Protein AF-A0A935XZE6-F1 (afdb_monomer_lite)

Sequence (114 aa):
MKSRGVNSYLCMKAETRDTLKNQTVVAWFTDQILTEAGPEAYFGLPGAIMELNINGGSATITAVSVRFSEEPREINFPKSKAKKVNYSTLNKAILKFMNSSIQAQKNPFRSLRY

Foldseek 3Di:
DDWDDAPNATWDWDWDADPVVRKIKIWTFGLVAQDQDEPPPDGDDRGYTQWMDIRNNPDIDGHDDDDDDPDPPPPPDPPDPDDPDDPVVVVVVLVVQQVVCVVVVHDSCPPVDD

Radius of gyration: 20.1 Å; chains: 1; bounding box: 40×48×43 Å

pLDDT: mean 79.67, std 9.24, range [46.28, 90.75]

Structure (mmCIF, N/CA/C/O backbone):
data_AF-A0A935XZE6-F1
#
_entry.id   AF-A0A935XZE6-F1
#
loop_
_atom_site.group_PDB
_atom_site.id
_atom_site.type_symbol
_atom_site.label_atom_id
_atom_site.label_alt_id
_atom_site.label_comp_id
_atom_site.label_asym_id
_atom_site.label_entity_id
_atom_site.label_seq_id
_atom_site.pdbx_PDB_ins_code
_atom_site.Cartn_x
_atom_site.Cartn_y
_atom_site.Cartn_z
_atom_site.occupancy
_atom_site.B_iso_or_equiv
_atom_site.auth_seq_id
_atom_site.auth_comp_id
_atom_site.auth_asym_id
_atom_site.auth_atom_id
_atom_site.pdbx_PDB_model_num
ATOM 1 N N . MET A 1 1 ? 3.442 -23.762 -8.085 1.00 51.00 1 MET A N 1
ATOM 2 C CA . MET A 1 1 ? 3.406 -22.314 -8.392 1.00 51.00 1 MET A CA 1
ATOM 3 C C . MET A 1 1 ? 2.731 -22.121 -9.738 1.00 51.00 1 MET A C 1
ATOM 5 O O . MET A 1 1 ? 3.157 -22.753 -10.694 1.00 51.00 1 MET A O 1
ATOM 9 N N . LYS A 1 2 ? 1.662 -21.320 -9.820 1.00 64.19 2 LYS A N 1
ATOM 10 C CA . LYS A 1 2 ? 1.115 -20.887 -11.116 1.00 64.19 2 LYS A CA 1
ATOM 11 C C . LYS A 1 2 ? 1.909 -19.661 -11.561 1.00 64.19 2 LYS A C 1
ATOM 13 O O . LYS A 1 2 ? 1.922 -18.673 -10.831 1.00 64.19 2 LYS A O 1
ATOM 18 N N . SER A 1 3 ? 2.563 -19.747 -12.714 1.00 72.06 3 SER A N 1
ATOM 19 C CA . SER A 1 3 ? 3.186 -18.613 -13.393 1.00 72.06 3 SER A CA 1
ATOM 20 C C . SER A 1 3 ? 2.295 -18.173 -14.555 1.00 72.06 3 SER A C 1
ATOM 22 O O . SER A 1 3 ? 1.749 -19.006 -15.281 1.00 72.06 3 SER A O 1
ATOM 24 N N . ARG A 1 4 ? 2.089 -16.862 -14.702 1.00 78.56 4 ARG A N 1
ATOM 25 C CA . ARG A 1 4 ? 1.313 -16.264 -15.801 1.00 78.56 4 ARG A CA 1
ATOM 26 C C . ARG A 1 4 ? 2.088 -15.071 -16.347 1.00 78.56 4 ARG A C 1
ATOM 28 O O . ARG A 1 4 ? 2.669 -14.319 -15.574 1.00 78.56 4 ARG A O 1
ATOM 35 N N . GLY A 1 5 ? 2.090 -14.892 -17.665 1.00 76.25 5 GLY A N 1
ATOM 36 C CA . GLY A 1 5 ? 2.569 -13.651 -18.268 1.00 76.25 5 GLY A CA 1
ATOM 37 C C . GLY A 1 5 ? 1.522 -12.552 -18.098 1.00 76.25 5 GLY A C 1
ATOM 38 O O . GLY A 1 5 ? 0.402 -12.712 -18.585 1.00 76.25 5 GLY A O 1
ATOM 39 N N . VAL A 1 6 ? 1.871 -11.455 -17.426 1.00 72.50 6 VAL A N 1
ATOM 40 C CA . VAL A 1 6 ? 1.048 -10.233 -17.372 1.00 72.50 6 VAL A CA 1
ATOM 41 C C . VAL A 1 6 ? 1.892 -9.102 -17.948 1.00 72.50 6 VAL A C 1
ATOM 43 O O . VAL A 1 6 ? 2.991 -8.842 -17.465 1.00 72.50 6 VAL A O 1
ATOM 46 N N . ASN A 1 7 ? 1.414 -8.470 -19.024 1.00 65.75 7 ASN A N 1
ATOM 47 C CA . ASN A 1 7 ? 2.111 -7.390 -19.739 1.00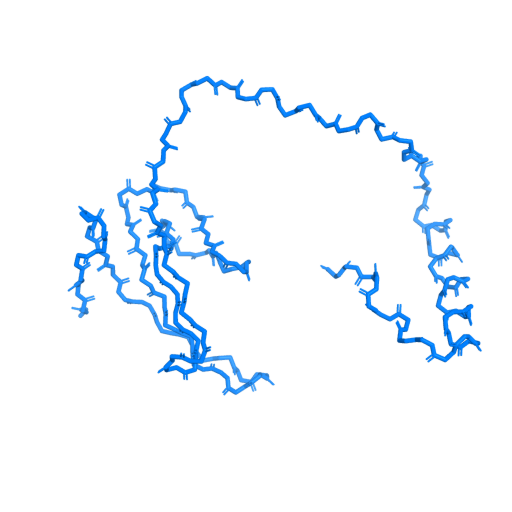 65.75 7 ASN A CA 1
ATOM 48 C C . ASN A 1 7 ? 3.590 -7.670 -20.052 1.00 65.75 7 ASN A C 1
ATOM 50 O O . ASN A 1 7 ? 4.444 -6.816 -19.834 1.00 65.75 7 ASN A O 1
ATOM 54 N N . SER A 1 8 ? 3.891 -8.867 -20.559 1.00 75.75 8 SER A N 1
ATOM 55 C CA . SER A 1 8 ? 5.253 -9.307 -20.912 1.00 75.75 8 SER A CA 1
ATOM 56 C C . SER A 1 8 ? 6.200 -9.572 -19.733 1.00 75.75 8 SER A C 1
ATOM 58 O O . SER A 1 8 ? 7.350 -9.932 -19.970 1.00 75.75 8 SER A O 1
ATOM 60 N N . TYR A 1 9 ? 5.725 -9.483 -18.485 1.00 81.25 9 TYR A N 1
ATOM 61 C CA . TYR A 1 9 ? 6.482 -9.864 -17.290 1.00 81.25 9 TYR A CA 1
ATOM 62 C C . TYR A 1 9 ? 6.043 -11.235 -16.765 1.00 81.25 9 TYR A C 1
ATOM 64 O O . TYR A 1 9 ? 4.854 -11.583 -16.770 1.00 81.25 9 TYR A O 1
ATOM 72 N N . LEU A 1 10 ? 7.007 -12.020 -16.280 1.00 85.88 10 LEU A N 1
ATOM 73 C CA . LEU A 1 10 ? 6.738 -13.307 -15.643 1.00 85.88 10 LEU A CA 1
ATOM 74 C C . LEU A 1 10 ? 6.202 -13.072 -14.226 1.00 85.88 10 LEU A C 1
ATOM 76 O O . LEU A 1 10 ? 6.934 -12.605 -13.355 1.00 85.88 10 LEU A O 1
ATOM 80 N N . CYS A 1 11 ? 4.926 -13.391 -14.006 1.00 86.56 11 CYS A N 1
ATOM 81 C CA . CYS A 1 11 ? 4.263 -13.155 -12.729 1.00 86.56 11 CYS A CA 1
ATOM 82 C C . CYS A 1 11 ? 4.066 -14.446 -11.937 1.00 86.56 11 CYS A C 1
ATOM 84 O O . CYS A 1 11 ? 3.722 -15.495 -12.493 1.00 86.56 11 CYS A O 1
ATOM 86 N N . MET A 1 12 ? 4.206 -14.339 -10.620 1.00 90.12 12 MET A N 1
ATOM 87 C CA . MET A 1 12 ? 3.949 -15.393 -9.644 1.00 90.12 12 MET A CA 1
ATOM 88 C C . MET A 1 12 ? 2.664 -15.084 -8.875 1.00 90.12 12 MET A C 1
ATOM 90 O O . MET A 1 12 ? 2.382 -13.930 -8.555 1.00 90.12 12 MET A O 1
ATOM 94 N N . LYS A 1 13 ? 1.872 -16.122 -8.587 1.00 89.94 13 LYS A N 1
ATOM 95 C CA . LYS A 1 13 ? 0.626 -15.992 -7.823 1.00 89.94 13 LYS A CA 1
ATOM 96 C C . LYS A 1 13 ? 0.894 -15.991 -6.316 1.00 89.94 13 LYS A C 1
ATOM 98 O O . LYS A 1 13 ? 1.502 -16.935 -5.813 1.00 89.94 13 LYS A O 1
ATOM 103 N N . ALA A 1 14 ? 0.348 -15.007 -5.613 1.00 89.38 14 ALA A N 1
ATOM 104 C CA . ALA A 1 14 ? 0.201 -14.975 -4.162 1.00 89.38 14 ALA A CA 1
ATOM 105 C C . ALA A 1 14 ? -1.290 -14.897 -3.800 1.00 89.38 14 ALA A C 1
ATOM 107 O O . ALA A 1 14 ? -2.069 -14.218 -4.471 1.00 89.38 14 ALA A O 1
ATOM 108 N N . GLU A 1 15 ? -1.701 -15.609 -2.753 1.00 89.44 15 GLU A N 1
ATOM 109 C CA . GLU A 1 15 ? -3.084 -15.621 -2.275 1.00 89.44 15 GLU A CA 1
ATOM 110 C C . GLU A 1 15 ? -3.105 -15.368 -0.772 1.00 89.44 15 GLU A C 1
ATOM 112 O O . GLU A 1 15 ? -2.443 -16.078 -0.016 1.00 89.44 15 GLU A O 1
ATOM 117 N N . THR A 1 16 ? -3.906 -14.396 -0.347 1.00 86.69 16 THR A N 1
ATOM 118 C CA . THR A 1 16 ? -4.114 -14.074 1.065 1.00 86.69 16 THR A CA 1
ATOM 119 C C . THR A 1 16 ? -5.607 -13.990 1.339 1.00 86.69 16 THR A C 1
ATOM 121 O O . THR A 1 16 ? -6.384 -13.494 0.520 1.00 86.69 16 THR A O 1
ATOM 124 N N . ARG A 1 17 ? -6.031 -14.483 2.503 1.00 85.19 17 ARG A N 1
ATOM 125 C CA . ARG A 1 17 ? -7.394 -14.289 3.001 1.00 85.19 17 ARG A CA 1
ATOM 126 C C . ARG A 1 17 ? -7.357 -13.328 4.170 1.00 85.19 17 ARG A C 1
ATOM 128 O O . ARG A 1 17 ? -6.704 -13.602 5.171 1.00 85.19 17 ARG A O 1
ATOM 135 N N . ASP A 1 18 ? -8.070 -12.223 4.029 1.00 80.38 18 ASP A N 1
ATOM 136 C CA . ASP A 1 18 ? -8.272 -11.280 5.117 1.00 80.38 18 ASP A CA 1
ATOM 137 C C . ASP A 1 18 ? -9.504 -11.719 5.918 1.00 80.38 18 ASP A C 1
ATOM 139 O O . ASP A 1 18 ? -10.631 -11.719 5.413 1.00 80.38 18 ASP A O 1
ATOM 143 N N . THR A 1 19 ? -9.277 -12.136 7.163 1.00 78.38 19 THR A N 1
ATOM 144 C CA . THR A 1 19 ? -10.311 -12.650 8.071 1.00 78.38 19 THR A CA 1
ATOM 145 C C . THR A 1 19 ? -11.204 -11.550 8.639 1.00 78.38 19 THR A C 1
ATOM 147 O O . THR A 1 19 ? -12.285 -11.851 9.133 1.00 78.38 19 THR A O 1
ATOM 150 N N . LEU A 1 20 ? -10.787 -10.279 8.581 1.00 76.75 20 LEU A N 1
ATOM 151 C CA . LEU A 1 20 ? -11.582 -9.161 9.102 1.00 76.75 20 LEU A CA 1
ATOM 152 C C . LEU A 1 20 ? -12.686 -8.752 8.127 1.00 76.75 20 LEU A C 1
ATOM 154 O O . LEU A 1 20 ? -13.793 -8.414 8.539 1.00 76.75 20 LEU A O 1
ATOM 158 N N . LYS A 1 21 ? -12.380 -8.784 6.828 1.00 73.50 21 LYS A N 1
ATOM 159 C CA . LYS A 1 21 ? -13.309 -8.405 5.753 1.00 73.50 21 LYS A CA 1
ATOM 160 C C . LYS A 1 21 ? -13.869 -9.602 4.981 1.00 73.50 21 LYS A C 1
ATOM 162 O O . LYS A 1 21 ? -14.653 -9.397 4.060 1.00 73.50 21 LYS A O 1
ATOM 167 N N . ASN A 1 22 ? -13.481 -10.831 5.344 1.00 82.81 22 ASN A N 1
ATOM 168 C CA . ASN A 1 22 ? -13.834 -12.073 4.644 1.00 82.81 22 ASN A CA 1
ATOM 169 C C . ASN A 1 22 ? -13.600 -11.994 3.126 1.00 82.81 22 ASN A C 1
ATOM 171 O O . ASN A 1 22 ? -14.392 -12.494 2.330 1.00 82.81 22 ASN A O 1
ATOM 175 N N . GLN A 1 23 ? -12.497 -11.362 2.725 1.00 83.69 23 GLN A N 1
ATOM 176 C CA . GLN A 1 23 ? -12.140 -11.172 1.321 1.00 83.69 23 GLN A CA 1
ATOM 177 C C . GLN A 1 23 ? -10.953 -12.061 0.946 1.00 83.69 23 GLN A C 1
ATOM 179 O O . GLN A 1 23 ? -9.965 -12.173 1.678 1.00 83.69 23 GLN A O 1
ATOM 184 N N . THR A 1 24 ? -11.052 -12.702 -0.215 1.00 88.12 24 THR A N 1
ATOM 185 C CA . THR A 1 24 ? -9.951 -13.440 -0.837 1.00 88.12 24 THR A CA 1
ATOM 186 C C . THR A 1 24 ? -9.209 -12.502 -1.777 1.00 88.12 24 THR A C 1
ATOM 188 O O . THR A 1 24 ? -9.792 -11.972 -2.718 1.00 88.12 24 THR A O 1
ATOM 191 N N . VAL A 1 25 ? -7.925 -12.271 -1.526 1.00 88.75 25 VAL A N 1
ATOM 192 C CA . VAL A 1 25 ? -7.088 -11.408 -2.362 1.00 88.75 25 VAL A CA 1
ATOM 193 C C . VAL A 1 25 ? -6.079 -12.277 -3.087 1.00 88.75 25 VAL A C 1
ATOM 195 O O . VAL A 1 25 ? -5.322 -13.030 -2.475 1.00 88.75 25 VAL A O 1
ATOM 198 N N . VAL A 1 26 ? -6.086 -12.176 -4.408 1.00 90.75 26 VAL A N 1
ATOM 199 C CA . VAL A 1 26 ? -5.141 -12.843 -5.294 1.00 90.75 26 VAL A CA 1
ATOM 200 C C . VAL A 1 26 ? -4.290 -11.771 -5.953 1.00 90.75 26 VAL A C 1
ATOM 202 O O . VAL A 1 26 ? -4.802 -10.959 -6.720 1.00 90.75 26 VAL A O 1
ATOM 205 N N . ALA A 1 27 ? -2.993 -11.782 -5.672 1.00 90.12 27 ALA A N 1
ATOM 206 C CA . ALA A 1 27 ? -2.028 -10.875 -6.273 1.00 90.12 27 ALA A CA 1
ATOM 207 C C . ALA A 1 27 ? -1.108 -11.637 -7.232 1.00 90.12 27 ALA A C 1
ATOM 209 O O . ALA A 1 27 ? -0.659 -12.749 -6.945 1.00 90.12 27 ALA A O 1
ATOM 210 N N . TRP A 1 28 ? -0.808 -11.020 -8.366 1.00 90.12 28 TRP A N 1
ATOM 211 C CA . TRP A 1 28 ? 0.205 -11.463 -9.312 1.00 90.12 28 TRP A CA 1
ATOM 212 C C . TRP A 1 28 ? 1.344 -10.457 -9.291 1.00 90.12 28 TRP A C 1
ATOM 214 O O . TRP A 1 28 ? 1.147 -9.290 -9.635 1.00 90.12 28 TRP A O 1
ATOM 224 N N . PHE A 1 29 ? 2.523 -10.906 -8.873 1.00 90.06 29 PHE A N 1
ATOM 225 C CA . PHE A 1 29 ? 3.694 -10.048 -8.703 1.00 90.06 29 PHE A CA 1
ATOM 226 C C . PHE A 1 29 ? 4.869 -10.516 -9.558 1.00 90.06 29 PHE A C 1
ATOM 228 O O . PHE A 1 29 ? 4.931 -11.684 -9.950 1.00 90.06 29 PHE A O 1
ATOM 235 N N . THR A 1 30 ? 5.789 -9.600 -9.846 1.00 88.94 30 THR A N 1
ATOM 236 C CA . THR A 1 30 ? 6.959 -9.827 -10.704 1.00 88.94 30 THR A CA 1
ATOM 237 C C . THR A 1 30 ? 8.249 -9.501 -9.962 1.00 88.94 30 THR A C 1
ATOM 239 O O . THR A 1 30 ? 8.431 -8.359 -9.550 1.00 88.94 30 THR A O 1
ATOM 242 N N . ASP A 1 31 ? 9.177 -10.456 -9.901 1.00 86.94 31 ASP A N 1
ATOM 243 C CA . ASP A 1 31 ? 10.524 -10.271 -9.321 1.00 86.94 31 ASP A CA 1
ATOM 244 C C . ASP A 1 31 ? 11.479 -9.488 -10.254 1.00 86.94 31 ASP A C 1
ATOM 246 O O . ASP A 1 31 ? 12.564 -9.063 -9.883 1.00 86.94 31 ASP A O 1
ATOM 250 N N . GLN A 1 32 ? 11.065 -9.231 -11.500 1.00 85.94 32 GLN A N 1
ATOM 251 C CA . GLN A 1 32 ? 11.845 -8.420 -12.447 1.00 85.94 32 GLN A CA 1
ATOM 252 C C . GLN A 1 32 ? 11.907 -6.931 -12.056 1.00 85.94 32 GLN A C 1
ATOM 254 O O . GLN A 1 32 ? 12.788 -6.211 -12.520 1.00 85.94 32 GLN A O 1
ATOM 259 N N . ILE A 1 33 ? 10.977 -6.463 -11.217 1.00 84.38 33 ILE A N 1
ATOM 260 C CA . ILE A 1 33 ? 10.951 -5.103 -10.674 1.00 84.38 33 ILE A CA 1
ATOM 261 C C . ILE A 1 33 ? 11.152 -5.232 -9.169 1.00 84.38 33 ILE A C 1
ATOM 263 O O . ILE A 1 33 ? 10.206 -5.565 -8.468 1.00 84.38 33 ILE A O 1
ATOM 267 N N . LEU A 1 34 ? 12.359 -4.942 -8.679 1.00 81.38 34 LEU A N 1
ATOM 268 C CA . LEU A 1 34 ? 12.760 -5.136 -7.273 1.00 81.38 34 LEU A CA 1
ATOM 269 C C . LEU A 1 34 ? 12.064 -4.192 -6.271 1.00 81.38 34 LEU A C 1
ATOM 271 O O . LEU A 1 34 ? 12.305 -4.269 -5.070 1.00 81.38 34 LEU A O 1
ATOM 275 N N . THR A 1 35 ? 11.215 -3.285 -6.749 1.00 80.62 35 THR A N 1
ATOM 276 C CA . THR A 1 35 ? 10.463 -2.359 -5.905 1.00 80.62 35 THR A CA 1
ATOM 277 C C . THR A 1 35 ? 9.171 -3.011 -5.429 1.00 80.62 35 THR A C 1
ATOM 279 O O . THR A 1 35 ? 8.323 -3.378 -6.242 1.00 80.62 35 THR A O 1
ATOM 282 N N . GLU A 1 36 ? 8.977 -3.066 -4.113 1.00 84.12 36 GLU A N 1
ATOM 283 C CA . GLU A 1 36 ? 7.702 -3.432 -3.492 1.00 84.12 36 GLU A CA 1
ATOM 284 C C . GLU A 1 36 ? 6.646 -2.338 -3.725 1.00 84.12 36 GLU A C 1
ATOM 286 O O . GLU A 1 36 ? 6.443 -1.424 -2.930 1.00 84.12 36 GLU A O 1
ATOM 291 N N . ALA A 1 37 ? 5.973 -2.406 -4.869 1.00 82.12 37 ALA A N 1
ATOM 292 C CA . ALA A 1 37 ? 4.916 -1.475 -5.238 1.00 82.12 37 ALA A CA 1
ATOM 293 C C . ALA A 1 37 ? 3.658 -2.238 -5.642 1.00 82.12 37 ALA A C 1
ATOM 295 O O . ALA A 1 37 ? 3.724 -3.191 -6.417 1.00 82.12 37 ALA A O 1
ATOM 296 N N . GLY A 1 38 ? 2.500 -1.794 -5.165 1.00 82.94 38 GLY A N 1
ATOM 297 C CA . GLY A 1 38 ? 1.227 -2.386 -5.544 1.00 82.94 38 GLY A CA 1
ATOM 298 C C . GLY A 1 38 ? 0.047 -1.433 -5.375 1.00 82.94 38 GLY A C 1
ATOM 299 O O . GLY A 1 38 ? 0.156 -0.393 -4.717 1.00 82.94 38 GLY A O 1
ATOM 300 N N . PRO A 1 39 ? -1.086 -1.744 -6.023 1.00 79.75 39 PRO A N 1
ATOM 301 C CA . PRO A 1 39 ? -2.294 -0.939 -5.924 1.00 79.75 39 PRO A CA 1
ATOM 302 C C . PRO A 1 39 ? -2.909 -1.037 -4.523 1.00 79.75 39 PRO A C 1
ATOM 304 O O . PRO A 1 39 ? -2.675 -1.998 -3.801 1.00 79.75 39 PRO A O 1
ATOM 307 N N . GLU A 1 40 ? -3.712 -0.040 -4.142 1.00 78.25 40 GLU A N 1
ATOM 308 C CA . GLU A 1 40 ? -4.564 -0.080 -2.937 1.00 78.25 40 GLU A CA 1
ATOM 309 C C . GLU A 1 40 ? -3.824 -0.375 -1.611 1.00 78.25 40 GLU A C 1
ATOM 311 O O . GLU A 1 40 ? -4.390 -0.944 -0.684 1.00 78.25 40 GLU A O 1
ATOM 316 N N . ALA A 1 41 ? -2.559 0.050 -1.511 1.00 77.50 41 ALA A N 1
ATOM 317 C CA . ALA A 1 41 ? -1.681 -0.199 -0.362 1.00 77.50 41 ALA A CA 1
ATOM 318 C C . ALA A 1 41 ? -1.373 -1.687 -0.099 1.00 77.50 41 ALA A C 1
ATOM 320 O O . ALA A 1 41 ? -1.008 -2.051 1.016 1.00 77.50 41 ALA A O 1
ATOM 321 N N . TYR A 1 42 ? -1.455 -2.541 -1.123 1.00 82.12 42 TYR A N 1
ATOM 322 C CA . TYR A 1 42 ? -0.848 -3.870 -1.081 1.00 82.12 42 TYR A CA 1
ATOM 323 C C . TYR A 1 42 ? 0.647 -3.768 -1.424 1.00 82.12 42 TYR A C 1
ATOM 325 O O . TYR A 1 42 ? 1.016 -3.261 -2.482 1.00 82.12 42 TYR A O 1
ATOM 333 N N . PHE A 1 43 ? 1.504 -4.242 -0.520 1.00 83.31 43 PHE A N 1
ATOM 334 C CA . PHE A 1 43 ? 2.970 -4.272 -0.635 1.00 83.31 43 PHE A CA 1
ATOM 335 C C . PHE A 1 43 ? 3.539 -5.425 0.220 1.00 83.31 43 PHE A C 1
ATOM 337 O O . PHE A 1 43 ? 2.773 -6.154 0.854 1.00 83.31 43 PHE A O 1
ATOM 344 N N . GLY A 1 44 ? 4.864 -5.615 0.226 1.00 83.25 44 GLY A N 1
ATOM 345 C CA . GLY A 1 44 ? 5.543 -6.645 1.028 1.00 83.25 44 GLY A CA 1
ATOM 346 C C . GLY A 1 44 ? 5.799 -7.980 0.315 1.00 83.25 44 GLY A C 1
ATOM 347 O O . GLY A 1 44 ? 6.202 -8.951 0.953 1.00 83.25 44 GLY A O 1
ATOM 348 N N . LEU A 1 45 ? 5.572 -8.047 -1.000 1.00 87.56 45 LEU A N 1
ATOM 349 C CA . LEU A 1 45 ? 6.052 -9.143 -1.846 1.00 87.56 45 LEU A CA 1
ATOM 350 C C . LEU A 1 45 ? 7.412 -8.756 -2.452 1.00 87.56 45 LEU A C 1
ATOM 352 O O . LEU A 1 45 ? 7.643 -7.566 -2.670 1.00 87.56 45 LEU A O 1
ATOM 356 N N . PRO A 1 46 ? 8.307 -9.724 -2.737 1.00 86.06 46 PRO A N 1
ATOM 357 C CA . PRO A 1 46 ? 9.568 -9.461 -3.423 1.00 86.06 46 PRO A CA 1
ATOM 358 C C . PRO A 1 46 ? 9.279 -9.090 -4.884 1.00 86.06 46 PRO A C 1
ATOM 360 O O . PRO A 1 46 ? 9.243 -9.935 -5.778 1.00 86.06 46 PRO A O 1
ATOM 363 N N . GLY A 1 47 ? 8.972 -7.812 -5.081 1.00 87.75 47 GLY A N 1
ATOM 364 C CA . GLY A 1 47 ? 8.740 -7.171 -6.361 1.00 87.75 47 GLY A CA 1
ATOM 365 C C . GLY A 1 47 ? 7.392 -6.460 -6.488 1.00 87.75 47 GLY A C 1
ATOM 366 O O . GLY A 1 47 ? 6.627 -6.326 -5.531 1.00 87.75 47 GLY A O 1
ATOM 367 N N . ALA A 1 48 ? 7.103 -5.976 -7.695 1.00 88.00 48 ALA A N 1
ATOM 368 C CA . ALA A 1 48 ? 5.910 -5.177 -7.965 1.00 88.00 48 ALA A CA 1
ATOM 369 C C . ALA A 1 48 ? 4.675 -6.043 -8.273 1.00 88.00 48 ALA A C 1
ATOM 371 O O . ALA A 1 48 ? 4.753 -7.031 -9.007 1.00 88.00 48 ALA A O 1
ATOM 372 N N . ILE A 1 49 ? 3.514 -5.647 -7.748 1.00 90.12 49 ILE A N 1
ATOM 373 C CA . ILE A 1 49 ? 2.212 -6.265 -8.022 1.00 90.12 49 ILE A CA 1
ATOM 374 C C . ILE A 1 49 ? 1.658 -5.694 -9.330 1.00 90.12 49 ILE A C 1
ATOM 376 O O . ILE A 1 49 ? 1.359 -4.504 -9.428 1.00 90.12 49 ILE A O 1
ATOM 380 N N . MET A 1 50 ? 1.485 -6.561 -10.326 1.00 88.62 50 MET A N 1
ATOM 381 C CA . MET A 1 50 ? 1.019 -6.202 -11.670 1.00 88.62 50 MET A CA 1
ATOM 382 C C . MET A 1 50 ? -0.479 -6.432 -11.862 1.00 88.62 50 MET A C 1
ATOM 384 O O . MET A 1 50 ? -1.117 -5.720 -12.633 1.00 88.62 50 MET A O 1
ATOM 388 N N . GLU A 1 51 ? -1.057 -7.409 -11.168 1.00 88.69 51 GLU A N 1
ATOM 389 C CA . GLU A 1 51 ? -2.495 -7.667 -11.192 1.00 88.69 51 GLU A CA 1
ATOM 390 C C . GLU A 1 51 ? -2.969 -8.029 -9.787 1.00 88.69 51 GLU A C 1
ATOM 392 O O . GLU A 1 51 ? -2.346 -8.832 -9.094 1.00 88.69 51 GLU A O 1
ATOM 397 N N . LEU A 1 52 ? -4.076 -7.432 -9.362 1.00 88.75 52 LEU A N 1
ATOM 398 C CA . LEU A 1 52 ? -4.696 -7.686 -8.073 1.00 88.75 52 LEU A CA 1
ATOM 399 C C . LEU A 1 52 ? -6.177 -7.973 -8.278 1.00 88.75 52 LEU A C 1
ATOM 401 O O . LEU A 1 52 ? -6.887 -7.197 -8.913 1.00 88.75 52 LEU A O 1
ATOM 405 N N . ASN A 1 53 ? -6.633 -9.097 -7.744 1.00 87.81 53 ASN A N 1
ATOM 406 C CA . ASN A 1 53 ? -8.012 -9.542 -7.818 1.00 87.81 53 ASN A CA 1
ATOM 407 C C . ASN A 1 53 ? -8.553 -9.739 -6.400 1.00 87.81 53 ASN A C 1
ATOM 409 O O . ASN A 1 53 ? -8.033 -10.548 -5.629 1.00 87.81 53 ASN A O 1
ATOM 413 N N . ILE A 1 54 ? -9.601 -8.991 -6.069 1.00 86.44 54 ILE A N 1
ATOM 414 C CA . ILE A 1 54 ? -10.305 -9.062 -4.793 1.00 86.44 54 ILE A CA 1
ATOM 415 C C . ILE A 1 54 ? -11.614 -9.816 -4.996 1.00 86.44 54 ILE A C 1
ATOM 417 O O . ILE A 1 54 ? -12.411 -9.507 -5.889 1.00 86.44 54 ILE A O 1
ATOM 421 N N . ASN A 1 55 ? -11.844 -10.784 -4.114 1.00 83.38 55 ASN A N 1
ATOM 422 C CA . ASN A 1 55 ? -13.071 -11.556 -3.992 1.00 83.38 55 ASN A CA 1
ATOM 423 C C . ASN A 1 55 ? -13.480 -12.262 -5.297 1.00 83.38 55 ASN A C 1
ATOM 425 O O . ASN A 1 55 ? -14.647 -12.273 -5.679 1.00 83.38 55 ASN A O 1
ATOM 429 N N . GLY A 1 56 ? -12.498 -12.809 -6.023 1.00 73.62 56 GLY A N 1
ATOM 430 C CA . GLY A 1 56 ? -12.738 -13.595 -7.237 1.00 73.62 56 GLY A CA 1
ATOM 431 C C . GLY A 1 56 ? -13.266 -12.796 -8.434 1.00 73.62 56 GLY A C 1
ATOM 432 O O . GLY A 1 56 ? -13.833 -13.391 -9.346 1.00 73.62 56 GLY A O 1
ATOM 433 N N . GLY A 1 57 ? -13.078 -11.473 -8.451 1.00 69.00 57 GLY A N 1
ATOM 434 C CA . GLY A 1 57 ? -13.413 -10.605 -9.582 1.00 69.00 57 GLY A CA 1
ATOM 435 C C . GLY A 1 57 ? -14.265 -9.389 -9.226 1.00 69.00 57 GLY A C 1
ATOM 436 O O . GLY A 1 57 ? -14.570 -8.607 -10.120 1.00 69.00 57 GLY A O 1
ATOM 437 N N . SER A 1 58 ? -14.626 -9.187 -7.951 1.00 78.38 58 SER A N 1
ATOM 438 C CA . SER A 1 58 ? -15.362 -7.981 -7.525 1.00 78.38 58 SER A CA 1
ATOM 439 C C . SER A 1 58 ? -14.573 -6.697 -7.793 1.00 78.38 58 SER A C 1
ATOM 441 O O . SER A 1 58 ? -15.150 -5.691 -8.192 1.00 78.38 58 SER A O 1
ATOM 443 N N . ALA A 1 59 ? -13.252 -6.742 -7.615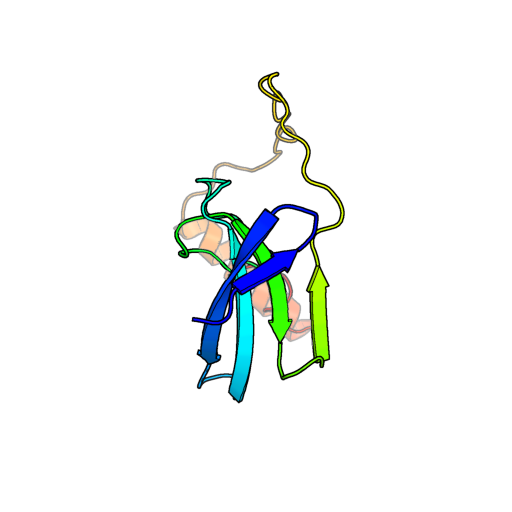 1.00 81.06 59 ALA A N 1
ATOM 444 C CA . ALA A 1 59 ? -12.348 -5.692 -8.060 1.00 81.06 59 ALA A CA 1
ATOM 445 C C . ALA A 1 59 ? -11.114 -6.336 -8.688 1.00 81.06 59 ALA A C 1
ATOM 447 O O . ALA A 1 59 ? -10.443 -7.146 -8.052 1.00 81.06 59 ALA A O 1
ATOM 448 N N . THR A 1 60 ? -10.834 -5.991 -9.944 1.00 86.81 60 THR A N 1
ATOM 449 C CA . THR A 1 60 ? -9.628 -6.429 -10.650 1.00 86.81 60 THR A CA 1
ATOM 450 C C . THR A 1 60 ? -8.858 -5.195 -11.083 1.00 86.81 60 THR A C 1
ATOM 452 O O . THR A 1 60 ? -9.371 -4.378 -11.846 1.00 86.81 60 THR A O 1
ATOM 455 N N . ILE A 1 61 ? -7.641 -5.045 -10.573 1.00 87.25 61 ILE A N 1
ATOM 456 C CA . ILE A 1 61 ? -6.744 -3.940 -10.894 1.00 87.25 61 ILE A CA 1
ATOM 457 C C . ILE A 1 61 ? -5.566 -4.527 -11.654 1.00 87.25 61 ILE A C 1
ATOM 459 O O . ILE A 1 61 ? -4.802 -5.314 -11.104 1.00 87.25 61 ILE A O 1
ATOM 463 N N . THR A 1 62 ? -5.419 -4.141 -12.916 1.00 87.94 62 THR A N 1
ATOM 464 C CA . THR A 1 62 ? -4.313 -4.555 -13.783 1.00 87.94 62 THR A CA 1
ATOM 465 C C . THR A 1 62 ? -3.444 -3.355 -14.119 1.00 87.94 62 THR A C 1
ATOM 467 O O . THR A 1 62 ? -3.954 -2.310 -14.533 1.00 87.94 62 THR A O 1
ATOM 470 N N . ALA A 1 63 ? -2.129 -3.508 -14.001 1.00 85.12 63 ALA A N 1
ATOM 471 C CA . ALA A 1 63 ? -1.179 -2.562 -14.558 1.00 85.12 63 ALA A CA 1
ATOM 472 C C . ALA A 1 63 ? -1.385 -2.485 -16.079 1.00 85.12 63 ALA A C 1
ATOM 474 O O . ALA A 1 63 ? -1.553 -3.507 -16.737 1.00 85.12 63 ALA A O 1
ATOM 475 N N . VAL A 1 64 ? -1.381 -1.277 -16.643 1.00 84.69 64 VAL A N 1
ATOM 476 C CA . VAL A 1 64 ? -1.539 -1.059 -18.097 1.00 84.69 64 VAL A CA 1
ATOM 477 C C . VAL A 1 64 ? -0.195 -0.761 -18.753 1.00 84.69 64 VAL A C 1
ATOM 479 O O . VAL A 1 64 ? 0.096 -1.232 -19.846 1.00 84.69 64 VAL A O 1
ATOM 482 N N . SER A 1 65 ? 0.658 0.006 -18.077 1.00 80.81 65 SER A N 1
ATOM 483 C CA . SER A 1 65 ? 1.969 0.383 -18.594 1.00 80.81 65 SER A CA 1
ATOM 484 C C . SER A 1 65 ? 2.956 0.594 -17.459 1.00 80.81 65 SER A C 1
ATOM 486 O O . SER A 1 65 ? 2.626 1.266 -16.481 1.00 80.81 65 SER A O 1
ATOM 488 N N . VAL A 1 66 ? 4.177 0.096 -17.635 1.00 81.94 66 VAL A N 1
ATOM 489 C CA . VAL A 1 66 ? 5.324 0.398 -16.774 1.00 81.94 66 VAL A CA 1
ATOM 490 C C . VAL A 1 66 ? 6.247 1.341 -17.544 1.00 81.94 66 VAL A C 1
ATOM 492 O O . VAL A 1 66 ? 6.536 1.125 -18.724 1.00 81.94 66 VAL A O 1
ATOM 495 N N . ARG A 1 67 ? 6.652 2.437 -16.902 1.00 83.12 67 ARG A N 1
ATOM 496 C CA . ARG A 1 67 ? 7.566 3.439 -17.458 1.00 83.12 67 ARG A CA 1
ATOM 497 C C . ARG A 1 67 ? 8.657 3.693 -16.429 1.00 83.12 67 ARG A C 1
ATOM 499 O O . ARG A 1 67 ? 8.357 4.161 -15.334 1.00 83.12 67 ARG A O 1
ATOM 506 N N . PHE A 1 68 ? 9.895 3.383 -16.787 1.00 80.50 68 PHE A N 1
ATOM 507 C CA . PHE A 1 68 ? 11.059 3.759 -15.996 1.00 80.50 68 PHE A CA 1
ATOM 508 C C . PHE A 1 68 ? 11.455 5.179 -16.401 1.00 80.50 68 PHE A C 1
ATOM 510 O O . PHE A 1 68 ? 11.559 5.476 -17.588 1.00 80.50 68 PHE A O 1
ATOM 517 N N . SER A 1 69 ? 11.585 6.067 -15.421 1.00 79.25 69 SER A N 1
ATOM 518 C CA . SER A 1 69 ? 12.089 7.425 -15.619 1.00 79.25 69 SER A CA 1
ATOM 519 C C . SER A 1 69 ? 13.480 7.472 -15.010 1.00 79.25 69 SER A C 1
ATOM 521 O O . SER A 1 69 ? 13.624 7.164 -13.830 1.00 79.25 69 SER A O 1
ATOM 523 N N . GLU A 1 70 ? 14.483 7.826 -15.806 1.00 69.06 70 GLU A N 1
ATOM 524 C CA . GLU A 1 70 ? 15.878 7.961 -15.359 1.00 69.06 70 GLU A CA 1
ATOM 525 C C . GLU A 1 70 ? 16.136 9.320 -14.697 1.00 69.06 70 GLU A C 1
ATOM 527 O O . GLU A 1 70 ? 17.057 9.473 -13.899 1.00 69.06 70 GLU A O 1
ATOM 532 N N . GLU A 1 71 ? 15.289 10.309 -14.984 1.00 67.81 71 GLU A N 1
ATOM 533 C CA . GLU A 1 71 ? 15.394 11.628 -14.378 1.00 67.81 71 GLU A CA 1
ATOM 534 C C . GLU A 1 71 ? 14.836 11.608 -12.949 1.00 67.81 71 GLU A C 1
ATOM 536 O O . GLU A 1 71 ? 13.705 11.135 -12.741 1.00 67.81 71 GLU A O 1
ATOM 541 N N . PRO A 1 72 ? 15.570 12.153 -11.958 1.00 63.66 72 PRO A N 1
ATOM 542 C CA . PRO A 1 72 ? 15.009 12.403 -10.645 1.00 63.66 72 PRO A CA 1
ATOM 543 C C . PRO A 1 72 ? 13.875 13.407 -10.833 1.00 63.66 72 PRO A C 1
ATOM 545 O O . PRO A 1 72 ? 14.101 14.599 -11.029 1.00 63.66 72 PRO A O 1
ATOM 548 N N . ARG A 1 73 ? 12.626 12.930 -10.807 1.00 62.09 73 ARG A N 1
ATOM 549 C CA . ARG A 1 73 ? 11.477 13.829 -10.740 1.00 62.09 73 ARG A CA 1
ATOM 550 C C . ARG A 1 73 ? 11.642 14.652 -9.476 1.00 62.09 73 ARG A C 1
ATOM 552 O O . ARG A 1 73 ? 11.484 14.128 -8.375 1.00 62.09 73 ARG A O 1
ATOM 559 N N . GLU A 1 74 ? 11.926 15.938 -9.638 1.00 65.50 74 GLU A N 1
ATOM 560 C CA . GLU A 1 74 ? 11.745 16.903 -8.569 1.00 65.50 74 GLU A CA 1
ATOM 561 C C . GLU A 1 74 ? 10.262 16.884 -8.205 1.00 65.50 74 GLU A C 1
ATOM 563 O O . GLU A 1 74 ? 9.399 17.447 -8.887 1.00 65.50 74 GLU A O 1
ATOM 568 N N . ILE A 1 75 ? 9.945 16.147 -7.142 1.00 65.56 75 ILE A N 1
ATOM 569 C CA . ILE A 1 75 ? 8.624 16.168 -6.542 1.00 65.56 75 ILE A CA 1
ATOM 570 C C . ILE A 1 75 ? 8.499 17.561 -5.943 1.00 65.56 75 ILE A C 1
ATOM 572 O O . ILE A 1 75 ? 8.960 17.834 -4.835 1.00 65.56 75 ILE A O 1
ATOM 576 N N . ASN A 1 76 ? 7.897 18.461 -6.713 1.00 68.50 76 ASN A N 1
ATOM 577 C CA . ASN A 1 76 ? 7.475 19.760 -6.233 1.00 68.50 76 ASN A CA 1
ATOM 578 C C . ASN A 1 76 ? 6.372 19.522 -5.205 1.00 68.50 76 ASN A C 1
ATOM 580 O O . ASN A 1 76 ? 5.183 19.504 -5.532 1.00 68.50 76 ASN A O 1
ATOM 584 N N . PHE A 1 77 ? 6.768 19.287 -3.952 1.00 65.19 77 PHE A N 1
ATOM 585 C CA . PHE A 1 77 ? 5.824 19.266 -2.852 1.00 65.19 77 PHE A CA 1
ATOM 586 C C . PHE A 1 77 ? 5.065 20.591 -2.904 1.00 65.19 77 PHE A C 1
ATOM 588 O O . PHE A 1 77 ? 5.702 21.653 -2.957 1.00 65.19 77 PHE A O 1
ATOM 595 N N . PRO A 1 78 ? 3.719 20.572 -2.919 1.00 71.88 78 PRO A N 1
ATOM 596 C CA . PRO A 1 78 ? 2.973 21.812 -2.824 1.00 71.88 78 PRO A CA 1
ATOM 597 C C . PRO A 1 78 ? 3.488 22.527 -1.580 1.00 71.88 78 PRO A C 1
ATOM 599 O O . PRO A 1 78 ? 3.531 21.907 -0.516 1.00 71.88 78 PRO A O 1
ATOM 602 N N . LYS A 1 79 ? 3.936 23.786 -1.721 1.00 66.00 79 LYS A N 1
ATOM 603 C CA . LYS A 1 79 ? 4.449 24.594 -0.606 1.00 66.00 79 LYS A CA 1
ATOM 604 C C . LYS A 1 79 ? 3.389 24.587 0.482 1.00 66.00 79 LYS A C 1
ATOM 606 O O . LYS A 1 79 ? 2.384 25.297 0.403 1.00 66.00 79 LYS A O 1
ATOM 611 N N . SER A 1 80 ? 3.559 23.696 1.448 1.00 61.12 80 SER A N 1
ATOM 612 C CA . SER A 1 80 ? 2.493 23.392 2.370 1.00 61.12 80 SER A CA 1
ATOM 613 C C . SER A 1 80 ? 2.345 24.613 3.256 1.00 61.12 80 SER A C 1
ATOM 615 O O . SER A 1 80 ? 3.264 24.945 4.002 1.00 61.12 80 SER A O 1
ATOM 617 N N . LYS A 1 81 ? 1.163 25.232 3.267 1.00 61.88 81 LYS A N 1
ATOM 618 C CA . LYS A 1 81 ? 0.737 26.105 4.376 1.00 61.88 81 LYS A CA 1
ATOM 619 C C . LYS A 1 81 ? 0.506 25.277 5.657 1.00 61.88 81 LYS A C 1
ATOM 621 O O . LYS A 1 81 ? -0.354 25.608 6.471 1.00 61.88 81 LYS A O 1
ATOM 626 N N . ALA A 1 82 ? 1.212 24.154 5.804 1.00 65.06 82 ALA A N 1
ATOM 627 C CA . ALA A 1 82 ? 1.157 23.294 6.961 1.00 65.06 82 ALA A CA 1
ATOM 628 C C . ALA A 1 82 ? 1.802 24.057 8.109 1.00 65.06 82 ALA A C 1
ATOM 630 O O . ALA A 1 82 ? 2.989 24.382 8.093 1.00 65.06 82 ALA A O 1
ATOM 631 N N . LYS A 1 83 ? 0.989 24.381 9.108 1.00 70.25 83 LYS A N 1
ATOM 632 C CA . LYS A 1 83 ? 1.503 24.898 10.367 1.00 70.25 83 LYS A CA 1
ATOM 633 C C . LYS A 1 83 ? 2.269 23.764 11.035 1.00 70.25 83 LYS A C 1
ATOM 635 O O . LYS A 1 83 ? 1.742 22.663 11.162 1.00 70.25 83 LYS A O 1
ATOM 640 N N . LYS A 1 84 ? 3.495 24.032 11.478 1.00 72.31 84 LYS A N 1
ATOM 641 C CA . LYS A 1 84 ? 4.222 23.109 12.349 1.00 72.31 84 LYS A CA 1
ATOM 642 C C . LYS A 1 84 ? 3.493 23.102 13.696 1.00 72.31 84 LYS A C 1
ATOM 644 O O . LYS A 1 84 ? 3.581 24.065 14.450 1.00 72.31 84 LYS A O 1
ATOM 649 N N . VAL A 1 85 ? 2.689 22.073 13.946 1.00 77.31 85 VAL A N 1
ATOM 650 C CA . VAL A 1 85 ? 1.918 21.907 15.188 1.00 77.31 85 VAL A CA 1
ATOM 651 C C . VAL A 1 85 ? 2.509 20.786 16.029 1.00 77.31 85 VAL A C 1
ATOM 653 O O . VAL A 1 85 ? 2.983 19.783 15.507 1.00 77.31 85 VAL A O 1
ATOM 656 N N . ASN A 1 86 ? 2.470 20.969 17.347 1.00 85.88 86 ASN A N 1
ATOM 657 C CA . ASN A 1 86 ? 2.831 19.940 18.315 1.00 85.88 86 ASN A CA 1
ATOM 658 C C . ASN A 1 86 ? 1.701 18.888 18.397 1.00 85.88 86 ASN A C 1
ATOM 660 O O . ASN A 1 86 ? 0.533 19.189 18.116 1.00 85.88 86 ASN A O 1
ATOM 664 N N . TYR A 1 87 ? 2.018 17.668 18.824 1.00 81.06 87 TYR A N 1
ATOM 665 C CA . TYR A 1 87 ? 1.068 16.560 18.948 1.00 81.06 87 TYR A CA 1
ATOM 666 C C . TYR A 1 87 ? -0.155 16.929 19.810 1.00 81.06 87 TYR A C 1
ATOM 668 O O . TYR A 1 87 ? -1.297 16.697 19.423 1.00 81.06 87 TYR A O 1
ATOM 676 N N . SER A 1 88 ? 0.062 17.641 20.925 1.00 83.81 88 SER A N 1
ATOM 677 C CA . SER A 1 88 ? -1.026 18.138 21.788 1.00 83.81 88 SER A CA 1
ATOM 678 C C . SER A 1 88 ? -1.994 19.083 21.058 1.00 83.81 88 SER A C 1
ATOM 680 O O . SER A 1 88 ? -3.213 18.982 21.203 1.00 83.81 88 SER A O 1
ATOM 682 N N . THR A 1 89 ? -1.471 19.996 20.234 1.00 84.81 89 THR A N 1
ATOM 683 C CA . THR A 1 89 ? -2.302 20.937 19.467 1.00 84.81 89 THR A CA 1
ATOM 684 C C . THR A 1 89 ? -3.049 20.250 18.326 1.00 84.81 89 THR A C 1
ATOM 686 O O . THR A 1 89 ? -4.194 20.606 18.051 1.00 84.81 89 THR A O 1
ATOM 689 N N . LEU A 1 90 ? -2.438 19.233 17.712 1.00 85.12 90 LEU A N 1
ATOM 690 C CA . LEU A 1 90 ? -3.068 18.403 16.689 1.00 85.12 90 LEU A CA 1
ATOM 691 C C . LEU A 1 90 ? -4.256 17.622 17.272 1.00 85.12 90 LEU A C 1
ATOM 693 O O . LEU A 1 90 ? -5.360 17.715 16.738 1.00 85.12 90 LEU A O 1
ATOM 697 N N . ASN A 1 91 ? -4.078 16.970 18.424 1.00 85.31 91 ASN A N 1
ATOM 698 C CA . ASN A 1 91 ? -5.154 16.217 19.079 1.00 85.31 91 ASN A CA 1
ATOM 699 C C . ASN A 1 91 ? -6.346 17.106 19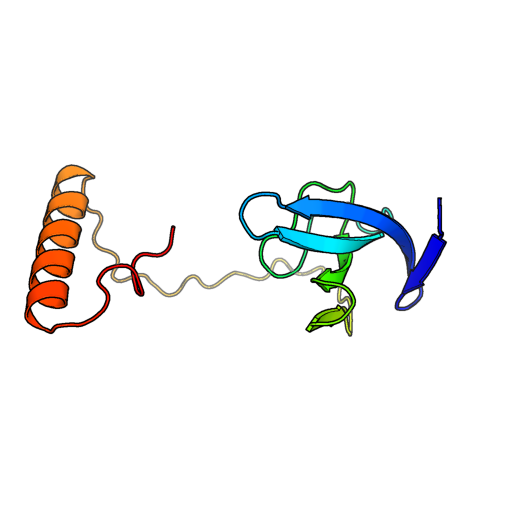.452 1.00 85.31 91 ASN A C 1
ATOM 701 O O . ASN A 1 91 ? -7.495 16.735 19.220 1.00 85.31 91 ASN A O 1
ATOM 705 N N . LYS A 1 92 ? -6.093 18.319 19.962 1.00 88.62 92 LYS A N 1
ATOM 706 C CA . LYS A 1 92 ? -7.160 19.294 20.255 1.00 88.62 92 LYS A CA 1
ATOM 707 C C . LYS A 1 92 ? -7.936 19.705 19.001 1.00 88.62 92 LYS A C 1
ATOM 709 O O . LYS A 1 92 ? -9.159 19.825 19.050 1.00 88.62 92 LYS A O 1
ATOM 714 N N . ALA A 1 93 ? -7.243 19.912 17.881 1.00 86.19 93 ALA A N 1
ATOM 715 C CA . ALA A 1 93 ? -7.879 20.252 16.611 1.00 86.19 93 ALA A CA 1
ATOM 716 C C . ALA A 1 93 ? -8.734 19.092 16.073 1.00 86.19 93 ALA A C 1
ATOM 718 O O . ALA A 1 93 ? -9.858 19.325 15.626 1.00 86.19 93 ALA A O 1
ATOM 719 N N . ILE A 1 94 ? -8.240 17.855 16.183 1.00 86.50 94 ILE A N 1
ATOM 720 C CA . ILE A 1 94 ? -8.971 16.644 15.790 1.00 86.50 94 ILE A CA 1
ATOM 721 C C . ILE A 1 94 ? -10.230 16.469 16.647 1.00 86.50 94 ILE A C 1
ATOM 723 O O . ILE A 1 94 ? -11.314 16.296 16.097 1.00 86.50 94 ILE A O 1
ATOM 727 N N . LEU A 1 95 ? -10.130 16.604 17.975 1.00 86.31 95 LEU A N 1
ATOM 728 C CA . LEU A 1 95 ? -11.285 16.543 18.884 1.00 86.31 95 LEU A CA 1
ATOM 729 C C . LEU A 1 95 ? -12.345 17.596 18.537 1.00 86.31 95 LEU A C 1
ATOM 731 O O . LEU A 1 95 ? -13.531 17.281 18.446 1.00 86.31 95 LEU A O 1
ATOM 735 N N . LYS A 1 96 ? -11.922 18.839 18.273 1.00 89.06 96 LYS A N 1
ATOM 736 C CA . LYS A 1 96 ? -12.830 19.911 17.842 1.00 89.06 96 LYS A CA 1
ATOM 737 C C . LYS A 1 96 ? -13.539 19.561 16.530 1.00 89.06 96 LYS A C 1
ATOM 739 O O . LYS A 1 96 ? -14.748 19.758 16.419 1.00 89.06 96 LYS A O 1
ATOM 744 N N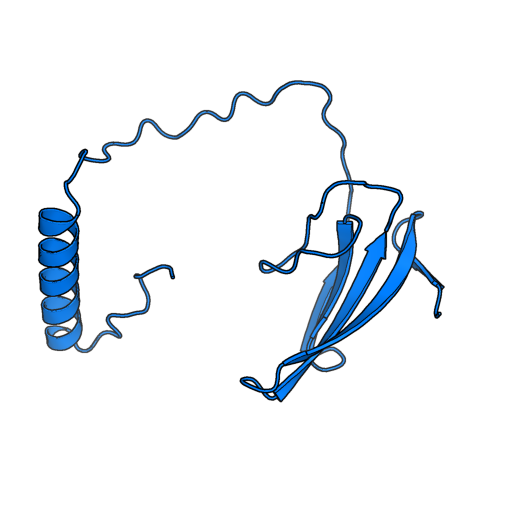 . PHE A 1 97 ? -12.799 19.034 15.556 1.00 87.19 97 PHE A N 1
ATOM 745 C CA . PHE A 1 97 ? -13.349 18.619 14.270 1.00 87.19 97 PHE A CA 1
ATOM 746 C C . PHE A 1 97 ? -14.357 17.468 14.420 1.00 87.19 97 PHE A C 1
ATOM 748 O O . PHE A 1 97 ? -15.452 17.539 13.855 1.00 87.19 97 PHE A O 1
ATOM 755 N N . MET A 1 98 ? -14.039 16.455 15.233 1.00 84.31 98 MET A N 1
ATOM 756 C CA . MET A 1 98 ? -14.939 15.331 15.508 1.00 84.31 98 MET A CA 1
ATOM 757 C C . MET A 1 98 ? -16.244 15.803 16.151 1.00 84.31 98 MET A C 1
ATOM 759 O O . MET A 1 98 ? -17.312 15.482 15.637 1.00 84.31 98 MET A O 1
ATOM 763 N N . ASN A 1 99 ? -16.175 16.650 17.182 1.00 87.06 99 ASN A N 1
ATOM 764 C CA . ASN A 1 99 ? -17.365 17.199 17.840 1.00 87.06 99 ASN A CA 1
ATOM 765 C C . ASN A 1 99 ? -18.243 18.003 16.866 1.00 87.06 99 ASN A C 1
ATOM 767 O O . ASN A 1 99 ? -19.460 17.826 16.844 1.00 87.06 99 ASN A O 1
ATOM 771 N N . SER A 1 100 ? -17.634 18.829 16.006 1.00 85.62 100 SER A N 1
ATOM 772 C CA . SER A 1 100 ? -18.379 19.583 14.984 1.00 85.62 100 SER A CA 1
ATOM 773 C C . SER A 1 100 ? -19.023 18.684 13.925 1.00 85.62 100 SER A C 1
ATOM 775 O O . SER A 1 100 ? -20.125 18.962 13.458 1.00 85.62 100 SER A O 1
ATOM 777 N N . SER A 1 101 ? -18.364 17.580 13.570 1.00 81.81 101 SER A N 1
ATOM 778 C CA . SER A 1 101 ? -18.879 16.620 12.590 1.00 81.81 101 SER A CA 1
ATOM 779 C C . SER A 1 101 ? -20.046 15.811 13.155 1.00 81.81 101 SER A C 1
ATOM 781 O O . SER A 1 101 ? -21.045 15.632 12.462 1.00 81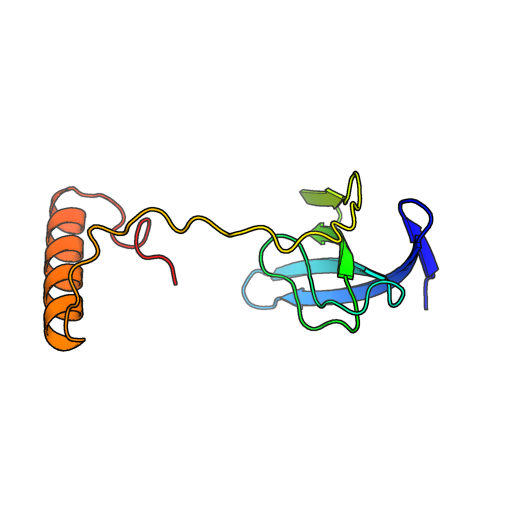.81 101 SER A O 1
ATOM 783 N N . ILE A 1 102 ? -19.960 15.406 14.430 1.00 83.56 102 ILE A N 1
ATOM 784 C CA . ILE A 1 102 ? -21.052 14.751 15.167 1.00 83.56 102 ILE A CA 1
ATOM 785 C C . ILE A 1 102 ? -22.265 15.685 15.241 1.00 83.56 102 ILE A C 1
ATOM 787 O O . ILE A 1 102 ? -23.379 15.267 14.934 1.00 83.56 102 ILE A O 1
ATOM 791 N N . GLN A 1 103 ? -22.045 16.964 15.566 1.00 84.81 103 GLN A 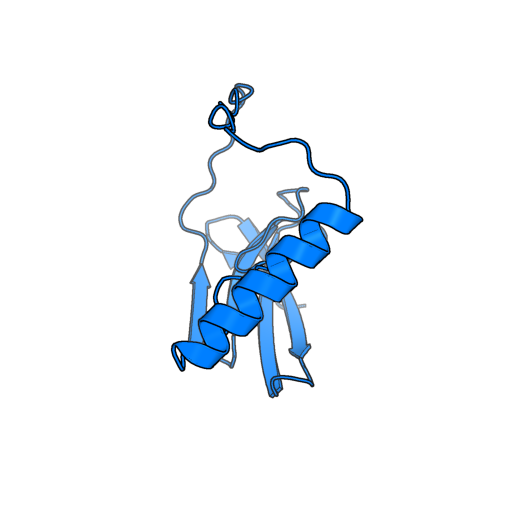N 1
ATOM 792 C CA . GLN A 1 103 ? -23.109 17.971 15.596 1.00 84.81 103 GLN A CA 1
ATOM 793 C C . GLN A 1 103 ? -23.760 18.169 14.217 1.00 84.81 103 GLN A C 1
ATOM 795 O O . GLN A 1 103 ? -24.971 18.334 14.123 1.00 84.81 103 GLN A O 1
ATOM 800 N N . ALA A 1 104 ? -22.972 18.102 13.142 1.00 85.44 104 ALA A N 1
ATOM 801 C CA . ALA A 1 104 ? -23.458 18.175 11.767 1.00 85.44 104 ALA A CA 1
ATOM 802 C C . ALA A 1 104 ? -24.043 16.848 11.235 1.00 85.44 104 ALA A C 1
ATOM 804 O O . ALA A 1 104 ? -24.334 16.769 10.041 1.00 85.44 104 ALA A O 1
ATOM 805 N N . GLN A 1 105 ? -24.170 15.809 12.075 1.00 80.50 105 GLN A N 1
ATOM 806 C CA . GLN A 1 105 ? -24.590 14.448 11.701 1.00 80.50 105 GLN A CA 1
ATOM 807 C C . GLN A 1 105 ? -23.806 13.856 10.512 1.00 80.50 105 GLN A C 1
ATOM 809 O O . GLN A 1 105 ? -24.317 13.049 9.736 1.00 80.50 105 GLN A O 1
ATOM 814 N N . LYS A 1 106 ? -22.537 14.246 10.355 1.00 77.12 106 LYS A N 1
ATOM 815 C CA . LYS A 1 106 ? -21.626 13.697 9.344 1.00 77.12 106 LYS A CA 1
ATOM 816 C C . LYS A 1 106 ? -20.673 12.717 10.008 1.00 77.12 106 LYS A C 1
ATOM 818 O O . LYS A 1 106 ? -20.201 12.966 11.112 1.00 77.12 106 LYS A O 1
ATOM 823 N N . ASN A 1 107 ? -20.350 11.625 9.313 1.00 77.38 107 ASN A N 1
ATOM 824 C CA . ASN A 1 107 ? -19.396 10.639 9.815 1.00 77.38 107 ASN A CA 1
ATOM 825 C C . ASN A 1 107 ? -18.027 11.309 10.092 1.00 77.38 107 ASN A C 1
ATOM 827 O O . ASN A 1 107 ? -17.348 11.693 9.131 1.00 77.38 107 ASN A O 1
ATOM 831 N N . PRO A 1 108 ? -17.598 11.422 11.365 1.00 74.69 108 PRO A N 1
ATOM 832 C CA . PRO A 1 108 ? -16.391 12.156 11.744 1.00 74.69 108 PRO A CA 1
ATOM 833 C C . PRO A 1 108 ? -15.099 11.498 11.241 1.00 74.69 108 PRO A C 1
ATOM 835 O O . PRO A 1 108 ? -14.080 12.173 11.112 1.00 74.69 108 PRO A O 1
ATOM 838 N N . PHE A 1 109 ? -15.130 10.203 10.914 1.00 74.44 109 PHE A N 1
ATOM 839 C CA . PHE A 1 109 ? -13.946 9.432 10.527 1.00 74.44 109 PHE A CA 1
ATOM 840 C C . PHE A 1 109 ? -13.654 9.455 9.021 1.00 74.44 109 PHE A C 1
ATOM 842 O O . PHE A 1 109 ? -12.623 8.956 8.588 1.00 74.44 109 PHE A O 1
ATOM 849 N N . ARG A 1 110 ? -14.526 10.051 8.194 1.00 68.62 110 ARG A N 1
ATOM 850 C CA . ARG A 1 110 ? -14.374 10.040 6.725 1.00 68.62 110 ARG A CA 1
ATOM 851 C C . ARG A 1 110 ? -13.157 10.839 6.233 1.00 68.62 110 ARG A C 1
ATOM 853 O O . ARG A 1 110 ? -12.603 10.510 5.190 1.00 68.62 110 ARG A O 1
ATOM 860 N N . SER A 1 111 ? -12.769 11.893 6.952 1.00 66.00 111 SER A N 1
ATOM 861 C CA . SER A 1 111 ? -11.654 12.792 6.604 1.00 66.00 111 SER A CA 1
ATOM 862 C C . SER A 1 111 ? -10.385 12.555 7.426 1.00 66.00 111 SER A C 1
ATOM 864 O O . SER A 1 111 ? -9.355 13.166 7.145 1.00 66.00 111 SER A O 1
ATOM 866 N N . LEU A 1 112 ? -10.450 11.690 8.439 1.00 67.12 112 LEU A N 1
ATOM 867 C CA . LEU A 1 112 ? -9.288 11.230 9.191 1.00 67.12 112 LEU A CA 1
ATOM 868 C C . LEU A 1 112 ? -8.681 10.062 8.411 1.00 67.12 112 LEU A C 1
ATOM 870 O O . LEU A 1 112 ? -9.218 8.959 8.414 1.00 67.12 112 LEU A O 1
ATOM 874 N N . ARG A 1 113 ? -7.596 10.327 7.677 1.00 56.62 113 ARG A N 1
ATOM 875 C CA . ARG A 1 113 ? -6.834 9.271 7.004 1.00 56.62 113 ARG A CA 1
ATOM 876 C C . ARG A 1 113 ? -6.029 8.531 8.077 1.00 56.62 113 ARG A C 1
ATOM 878 O O . ARG A 1 113 ? -5.261 9.182 8.783 1.00 56.62 113 ARG A O 1
ATOM 885 N N . TYR A 1 114 ? -6.294 7.235 8.230 1.00 46.28 114 TYR A N 1
ATOM 886 C CA . TYR A 1 114 ? -5.539 6.329 9.099 1.00 46.28 114 TYR A CA 1
ATOM 887 C C . TYR A 1 114 ? -4.199 5.973 8.451 1.00 46.28 114 TYR A C 1
ATOM 889 O O . TYR A 1 114 ? -4.181 5.887 7.198 1.00 46.28 114 TYR A O 1
#

Secondary structure (DSSP, 8-state):
--EEEETTEEEEEEEEEETTTTEEEEEEEETTS-S---GGG---SSSEEEEEEETTTTEEEE--------S---------------HHHHHHHHHHHHHHHHHTTS-TTSS---